Protein AF-A0A9D0LKU8-F1 (afdb_monomer)

Sequence (114 aa):
MDHNRELLAALIAILLLTAVYLPLVLLGPPRPSSLVGHGIGIVGFLMMLATETLYSLRKRSRRVRWGRMRTWLQVHIFMGIVGPYMVFLHTGFQFAGLAGVTMLLTATVVASGF

pLDDT: mean 82.56, std 8.84, range [49.25, 92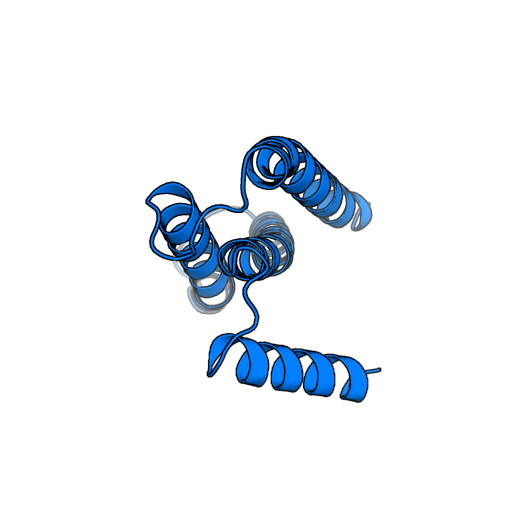.94]

Solvent-accessible surface area (backbone atoms only — not comparable to full-atom values): 6161 Å² total; per-residue (Å²): 142,62,77,62,58,44,55,49,50,36,49,49,50,50,53,49,53,46,62,63,47,45,60,49,44,74,78,49,56,49,49,41,88,35,73,68,19,41,49,39,29,52,53,10,48,52,30,40,53,43,31,65,44,55,48,51,50,56,72,69,40,87,81,66,86,75,74,60,71,67,59,48,52,48,51,32,56,31,28,54,54,48,10,57,52,31,41,57,57,16,43,36,88,56,62,60,69,68,58,28,53,53,50,52,52,51,50,50,55,57,65,72,74,112

Mean predicted aligned error: 7.29 Å

Radius of gyration: 16.27 Å; Cα contacts (8 Å, |Δi|>4): 82; chains: 1; bounding box: 39×31×50 Å

Structure (mmCIF, N/CA/C/O backbone):
data_AF-A0A9D0LKU8-F1
#
_entry.id   AF-A0A9D0LKU8-F1
#
loop_
_atom_site.group_PDB
_atom_site.id
_atom_site.type_symbol
_atom_site.label_atom_id
_atom_site.label_alt_id
_atom_site.label_comp_id
_atom_site.label_asym_id
_atom_site.label_entity_id
_atom_site.label_seq_id
_atom_site.pdbx_PDB_ins_code
_atom_site.Cartn_x
_atom_site.Cartn_y
_atom_site.Cartn_z
_atom_site.occupancy
_atom_site.B_iso_or_equiv
_atom_site.auth_seq_id
_atom_site.auth_comp_id
_atom_site.auth_asym_id
_atom_site.auth_atom_id
_atom_site.pdbx_PDB_model_num
ATOM 1 N N . MET A 1 1 ? -21.913 -2.422 12.726 1.00 49.25 1 MET A N 1
ATOM 2 C CA . MET A 1 1 ? -22.116 -1.425 11.662 1.00 49.25 1 MET A CA 1
ATOM 3 C C . MET A 1 1 ? -20.840 -0.575 11.536 1.00 49.25 1 MET A C 1
ATOM 5 O O . MET A 1 1 ? -20.574 0.225 12.422 1.00 49.25 1 MET A O 1
ATOM 9 N N . ASP A 1 2 ? -19.871 -0.759 10.636 1.00 61.56 2 ASP A N 1
ATOM 10 C CA . ASP A 1 2 ? -19.826 -1.437 9.338 1.00 61.56 2 ASP A CA 1
ATOM 11 C C . ASP A 1 2 ? -18.358 -1.825 9.050 1.00 61.56 2 ASP A C 1
ATOM 13 O O . ASP A 1 2 ? -17.552 -0.955 8.724 1.00 61.56 2 ASP A O 1
ATOM 17 N N . HIS A 1 3 ? -17.989 -3.103 9.194 1.00 59.00 3 HIS A N 1
ATOM 18 C CA . HIS A 1 3 ? -16.639 -3.598 8.852 1.00 59.00 3 HIS A CA 1
ATOM 19 C C . HIS A 1 3 ? -16.318 -3.336 7.365 1.00 59.00 3 HIS A C 1
ATOM 21 O O . HIS A 1 3 ? -15.195 -3.020 6.983 1.00 59.00 3 HIS A O 1
ATOM 27 N N . ASN A 1 4 ? -17.362 -3.352 6.533 1.00 77.31 4 ASN A N 1
ATOM 28 C CA . ASN A 1 4 ? -17.284 -3.138 5.095 1.00 77.31 4 ASN A CA 1
ATOM 29 C C . ASN A 1 4 ? -16.749 -1.752 4.711 1.00 77.31 4 ASN A C 1
ATOM 31 O O . ASN A 1 4 ? -16.183 -1.623 3.635 1.00 77.31 4 ASN A O 1
ATOM 35 N N . ARG A 1 5 ? -16.895 -0.715 5.552 1.00 81.94 5 ARG A N 1
ATOM 36 C CA . ARG A 1 5 ? -16.432 0.643 5.199 1.00 81.94 5 ARG A CA 1
ATOM 37 C C . ARG A 1 5 ? -14.911 0.748 5.140 1.00 81.94 5 ARG A C 1
ATOM 39 O O . ARG A 1 5 ? -14.394 1.507 4.332 1.00 81.94 5 ARG A O 1
ATOM 46 N N . GLU A 1 6 ? -14.206 0.000 5.982 1.00 83.31 6 GLU A N 1
ATOM 47 C CA . GLU A 1 6 ? -12.738 0.001 6.040 1.00 83.31 6 GLU A CA 1
ATOM 48 C C . GLU A 1 6 ? -12.160 -0.736 4.836 1.00 83.31 6 GLU A C 1
ATOM 50 O O . GLU A 1 6 ? -11.267 -0.229 4.162 1.00 83.31 6 GLU A O 1
ATOM 55 N N . LEU A 1 7 ? -12.755 -1.887 4.516 1.00 84.88 7 LEU A N 1
ATOM 56 C CA . LEU A 1 7 ? -12.430 -2.661 3.322 1.00 84.88 7 LEU A CA 1
ATOM 57 C C . LEU A 1 7 ? -12.754 -1.883 2.047 1.00 84.88 7 LEU A C 1
ATOM 59 O O . LEU A 1 7 ? -11.953 -1.871 1.122 1.00 84.88 7 LEU A O 1
ATOM 63 N N . LEU A 1 8 ? -13.888 -1.183 2.008 1.00 87.94 8 LEU A N 1
ATOM 64 C CA . LEU A 1 8 ? -14.267 -0.334 0.883 1.00 87.94 8 LEU A CA 1
ATOM 65 C C . LEU A 1 8 ? -13.328 0.870 0.748 1.00 87.94 8 LEU A C 1
ATOM 67 O O . LEU A 1 8 ? -12.936 1.199 -0.364 1.00 87.94 8 LEU A O 1
ATOM 71 N N . ALA A 1 9 ? -12.902 1.490 1.853 1.00 87.69 9 ALA A N 1
ATOM 72 C CA . ALA A 1 9 ? -11.899 2.55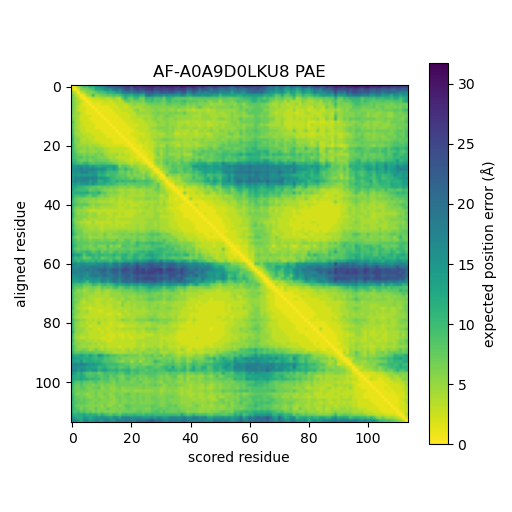3 1.822 1.00 87.69 9 ALA A CA 1
ATOM 73 C C . ALA A 1 9 ? -10.538 2.044 1.318 1.00 87.69 9 ALA A C 1
ATOM 75 O O . ALA A 1 9 ? -9.912 2.706 0.493 1.00 87.69 9 ALA A O 1
ATOM 76 N N . ALA A 1 10 ? -10.102 0.863 1.765 1.00 86.75 10 ALA A N 1
ATOM 77 C CA . ALA A 1 10 ? -8.887 0.223 1.266 1.00 86.75 10 ALA A CA 1
ATOM 78 C C . ALA A 1 10 ? -9.011 -0.124 -0.225 1.00 86.75 10 ALA A C 1
ATOM 80 O O . ALA A 1 10 ? -8.103 0.169 -0.994 1.00 86.75 10 ALA A O 1
ATOM 81 N N . LEU A 1 11 ? -10.154 -0.663 -0.655 1.00 89.38 11 LEU A N 1
ATOM 82 C CA . LEU A 1 11 ? -10.431 -0.974 -2.057 1.00 89.38 11 LEU A CA 1
ATOM 83 C C . LEU A 1 11 ? -10.405 0.286 -2.927 1.00 89.38 11 LEU A C 1
ATOM 85 O O . LEU A 1 11 ? -9.746 0.298 -3.961 1.00 89.38 11 LEU A O 1
ATOM 89 N N . ILE A 1 12 ? -11.068 1.363 -2.500 1.00 90.94 12 ILE A N 1
ATOM 90 C CA . ILE A 1 12 ? -11.030 2.657 -3.193 1.00 90.94 12 ILE A CA 1
ATOM 91 C C . ILE A 1 12 ? -9.595 3.178 -3.265 1.00 90.94 12 ILE A C 1
ATOM 93 O O . ILE A 1 12 ? -9.174 3.628 -4.325 1.00 90.94 12 ILE A O 1
ATOM 97 N N . ALA A 1 13 ? -8.827 3.097 -2.176 1.00 88.94 13 ALA A N 1
ATOM 98 C CA . ALA A 1 13 ? -7.433 3.527 -2.166 1.00 88.94 13 ALA A CA 1
ATOM 99 C C . ALA A 1 13 ? -6.573 2.706 -3.136 1.00 88.94 13 ALA A C 1
ATOM 101 O O . ALA A 1 13 ? -5.790 3.288 -3.880 1.00 88.94 13 ALA A O 1
ATOM 102 N N . ILE A 1 14 ? -6.755 1.384 -3.189 1.00 90.06 14 ILE A N 1
ATOM 103 C CA . ILE A 1 14 ? -6.086 0.507 -4.159 1.00 90.06 14 ILE A CA 1
ATOM 104 C C . ILE A 1 14 ? -6.454 0.916 -5.584 1.00 90.06 14 ILE A C 1
ATOM 106 O O . ILE A 1 14 ? -5.563 1.104 -6.408 1.00 90.06 14 ILE A O 1
ATOM 110 N N . LEU A 1 15 ? -7.743 1.092 -5.885 1.00 90.81 15 LEU A N 1
ATOM 111 C CA . LEU A 1 15 ? -8.205 1.476 -7.221 1.00 90.81 15 LEU A CA 1
ATOM 112 C C . LEU A 1 15 ? -7.676 2.854 -7.631 1.00 90.81 15 LEU A C 1
ATOM 114 O O . LEU A 1 15 ? -7.230 3.017 -8.762 1.00 90.81 15 LEU A O 1
ATOM 118 N N . LEU A 1 16 ? -7.662 3.824 -6.714 1.00 90.44 16 LEU A N 1
ATOM 119 C CA . LEU A 1 16 ? -7.090 5.151 -6.947 1.00 90.44 16 LEU A CA 1
ATOM 120 C C . LEU A 1 16 ? -5.581 5.082 -7.181 1.00 90.44 16 LEU A C 1
ATOM 122 O O . LEU A 1 16 ? -5.095 5.657 -8.150 1.00 90.44 16 LEU A O 1
ATOM 126 N N . LEU A 1 17 ? -4.841 4.356 -6.339 1.00 87.81 17 LEU A N 1
ATOM 127 C CA . LEU A 1 17 ? -3.403 4.145 -6.517 1.00 87.81 17 LEU A CA 1
ATOM 128 C C . LEU A 1 17 ? -3.115 3.464 -7.856 1.00 87.81 17 LEU A C 1
ATOM 130 O O . LEU A 1 17 ? -2.220 3.901 -8.573 1.00 87.81 17 LEU A O 1
ATOM 134 N N . THR A 1 18 ? -3.915 2.463 -8.231 1.00 86.31 18 THR A N 1
ATOM 135 C CA . THR A 1 18 ? -3.827 1.804 -9.541 1.00 86.31 18 THR A CA 1
ATOM 136 C C . THR A 1 18 ? -4.066 2.811 -10.659 1.00 86.31 18 THR A C 1
ATOM 138 O O . THR A 1 18 ? -3.250 2.913 -11.564 1.00 86.31 18 THR A O 1
ATOM 141 N N . ALA A 1 19 ? -5.155 3.581 -10.598 1.00 87.38 19 ALA A N 1
ATOM 142 C CA . ALA A 1 19 ? -5.535 4.539 -11.632 1.00 87.38 19 ALA A CA 1
ATOM 143 C C . ALA A 1 19 ? -4.507 5.665 -11.801 1.00 87.38 19 ALA A C 1
ATOM 145 O O . ALA A 1 19 ? -4.278 6.109 -12.920 1.00 87.38 19 ALA A O 1
ATOM 146 N N . VAL A 1 20 ? -3.864 6.105 -10.717 1.00 86.06 20 VAL A N 1
ATOM 147 C CA . VAL A 1 20 ? -2.781 7.100 -10.757 1.00 86.06 20 VAL A CA 1
ATOM 148 C C . VAL A 1 20 ? -1.484 6.489 -11.287 1.00 86.06 20 VAL A C 1
ATOM 150 O O . VAL A 1 20 ? -0.762 7.143 -12.035 1.00 86.06 20 VAL A O 1
ATOM 153 N N . TYR A 1 21 ? -1.184 5.239 -10.934 1.00 84.50 21 TYR A N 1
ATOM 154 C CA . TYR A 1 21 ? 0.033 4.546 -11.359 1.00 84.50 21 TYR A CA 1
ATOM 15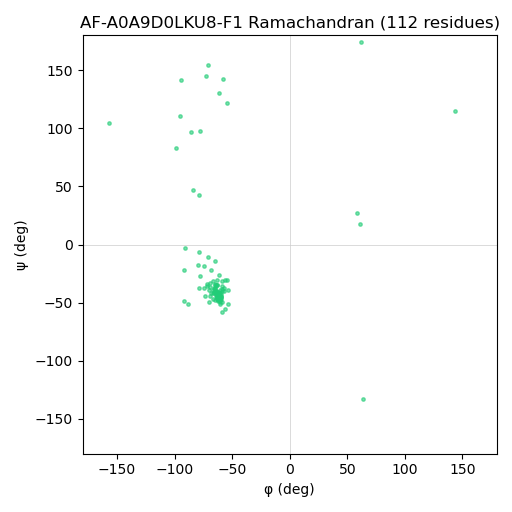5 C C . TYR A 1 21 ? -0.052 4.033 -12.808 1.00 84.50 21 TYR A C 1
ATOM 157 O O . TYR A 1 21 ? 0.960 3.946 -13.498 1.00 84.50 21 TYR A O 1
ATOM 165 N N . LEU A 1 22 ? -1.252 3.741 -13.313 1.00 82.88 22 LEU A N 1
ATOM 166 C CA . LEU A 1 22 ? -1.476 3.172 -14.643 1.00 82.88 22 LEU A CA 1
ATOM 167 C C . LEU A 1 22 ? -0.965 4.077 -15.786 1.00 82.88 22 LEU A C 1
ATOM 169 O O . LEU A 1 22 ? -0.240 3.563 -16.635 1.00 82.88 22 LEU A O 1
ATOM 173 N N . PRO A 1 23 ? -1.217 5.404 -15.813 1.00 82.56 23 PRO A N 1
ATOM 174 C CA . PRO A 1 23 ? -0.616 6.304 -16.798 1.00 82.56 23 PRO A CA 1
ATOM 175 C C . PRO A 1 23 ? 0.915 6.268 -16.796 1.00 82.56 23 PRO A C 1
ATOM 177 O O . PRO A 1 23 ? 1.523 6.263 -17.863 1.00 82.56 23 PRO A O 1
ATOM 180 N N . LEU A 1 24 ? 1.543 6.197 -15.614 1.00 80.06 24 LEU A N 1
ATOM 181 C CA . LEU A 1 24 ? 3.002 6.089 -15.494 1.00 80.06 24 LEU A CA 1
ATOM 182 C C . LEU A 1 24 ? 3.514 4.795 -16.132 1.00 80.06 24 LEU A C 1
ATOM 184 O O . LEU A 1 24 ? 4.523 4.811 -16.823 1.00 80.06 24 LEU A O 1
ATOM 188 N N . VAL A 1 25 ? 2.800 3.686 -15.945 1.00 81.06 25 VAL A N 1
ATOM 189 C CA . VAL A 1 25 ? 3.157 2.392 -16.543 1.00 81.06 25 VAL A CA 1
ATOM 190 C C . VAL A 1 25 ? 2.984 2.406 -18.059 1.00 81.06 25 VAL A C 1
ATOM 192 O O . VAL A 1 25 ? 3.853 1.906 -18.769 1.00 81.06 25 VAL A O 1
ATOM 195 N N . LEU A 1 26 ? 1.898 3.004 -18.556 1.00 80.88 26 LEU A N 1
ATOM 196 C CA . LEU A 1 26 ? 1.600 3.092 -19.989 1.00 80.88 26 LEU A CA 1
ATOM 197 C C . LEU A 1 26 ? 2.601 3.975 -20.752 1.00 80.88 26 LEU A C 1
ATOM 199 O O . LEU A 1 26 ? 2.877 3.706 -21.917 1.00 80.88 26 LEU A O 1
ATOM 203 N N . LEU A 1 27 ? 3.158 5.002 -20.105 1.00 79.56 27 LEU A N 1
ATOM 204 C CA . LEU A 1 27 ? 4.204 5.864 -20.677 1.00 79.56 27 LEU A CA 1
ATOM 205 C C . LEU A 1 27 ? 5.603 5.226 -20.623 1.00 79.56 27 LEU A C 1
ATOM 207 O O . LEU A 1 27 ? 6.508 5.649 -21.341 1.00 79.56 27 LEU A O 1
ATOM 211 N N . GLY A 1 28 ? 5.781 4.207 -19.785 1.00 75.69 28 GLY A N 1
ATOM 212 C CA . GLY A 1 28 ? 7.028 3.482 -19.591 1.00 75.69 28 GLY A CA 1
ATOM 213 C C . GLY A 1 28 ? 7.178 3.096 -18.119 1.00 75.69 28 GLY A C 1
ATOM 214 O O . GLY A 1 28 ? 7.324 3.994 -17.288 1.00 75.69 28 GLY A O 1
ATOM 215 N N . PRO A 1 29 ? 7.168 1.793 -17.765 1.00 71.62 29 PRO A N 1
ATOM 216 C CA . PRO A 1 29 ? 7.148 1.360 -16.374 1.00 71.62 29 PRO A CA 1
ATOM 217 C C . PRO A 1 29 ? 8.312 1.989 -15.598 1.00 71.62 29 PRO A C 1
ATOM 219 O O . PRO A 1 29 ? 9.477 1.820 -15.988 1.00 71.62 29 PRO A O 1
ATOM 222 N N . PRO A 1 30 ? 8.025 2.743 -14.519 1.00 73.00 30 PRO A N 1
ATOM 223 C CA . PRO A 1 30 ? 9.061 3.439 -13.783 1.00 73.00 30 PRO A CA 1
ATOM 224 C C . PRO A 1 30 ? 10.029 2.406 -13.218 1.00 73.00 30 PRO A C 1
ATOM 226 O O . PRO A 1 30 ? 9.634 1.417 -12.598 1.00 73.00 30 PRO A O 1
ATOM 229 N N . ARG A 1 31 ? 11.325 2.633 -13.443 1.00 73.88 31 ARG A N 1
ATOM 230 C CA . ARG A 1 31 ? 12.354 1.774 -12.857 1.00 73.88 31 ARG A CA 1
ATOM 231 C C . ARG A 1 31 ? 12.205 1.793 -11.331 1.00 73.88 31 ARG A C 1
ATOM 233 O O . ARG A 1 31 ? 11.960 2.872 -10.784 1.00 73.88 31 ARG A O 1
ATOM 240 N N . PRO A 1 32 ? 12.417 0.672 -10.626 1.00 67.38 32 PRO A N 1
ATOM 241 C CA . PRO A 1 32 ? 12.373 0.645 -9.162 1.00 67.38 32 PRO A CA 1
ATOM 242 C C . PRO A 1 32 ? 13.314 1.672 -8.511 1.00 67.38 32 PRO A C 1
ATOM 244 O O . PRO A 1 32 ? 13.012 2.225 -7.458 1.00 67.38 32 PRO A O 1
ATOM 247 N N . SER A 1 33 ? 14.435 1.979 -9.177 1.00 71.38 33 SER A N 1
ATOM 248 C CA . SER A 1 33 ? 15.420 2.989 -8.770 1.00 71.38 33 SER A CA 1
ATOM 249 C C . SER A 1 33 ? 15.028 4.437 -9.088 1.00 71.38 33 SER A C 1
ATOM 251 O O . SER A 1 33 ? 15.740 5.362 -8.704 1.00 71.38 33 SER A O 1
ATOM 253 N N . SER A 1 34 ? 13.922 4.661 -9.803 1.00 78.50 34 SER A N 1
ATOM 254 C CA . SER A 1 34 ? 13.408 6.006 -10.065 1.00 78.50 34 SER A CA 1
ATOM 255 C C . SER A 1 34 ? 12.833 6.626 -8.792 1.00 78.50 34 SER A C 1
ATOM 257 O O . SER A 1 34 ? 12.369 5.922 -7.896 1.00 78.50 34 SER A O 1
ATOM 259 N N . LEU A 1 35 ? 12.813 7.959 -8.730 1.00 79.94 35 LEU A N 1
ATOM 260 C CA . LEU A 1 35 ? 12.323 8.706 -7.569 1.00 79.94 35 LEU A CA 1
ATOM 261 C C . LEU A 1 35 ? 10.870 8.345 -7.207 1.00 79.94 35 LEU A C 1
ATOM 263 O O . LEU A 1 35 ? 10.534 8.221 -6.032 1.00 79.94 35 LEU A O 1
ATOM 267 N N . VAL A 1 36 ? 10.032 8.104 -8.222 1.00 80.38 36 VAL A N 1
ATOM 268 C CA . VAL A 1 36 ? 8.638 7.668 -8.049 1.00 80.38 36 VAL A CA 1
ATOM 269 C C . VAL A 1 36 ? 8.573 6.237 -7.522 1.00 80.38 36 VAL A C 1
ATOM 271 O O . VAL A 1 36 ? 7.890 5.986 -6.531 1.00 80.38 36 VAL A O 1
ATOM 274 N N . GLY A 1 37 ? 9.311 5.309 -8.140 1.00 81.25 37 GLY A N 1
ATOM 275 C CA . GLY A 1 37 ? 9.371 3.918 -7.693 1.00 81.25 37 GLY A CA 1
ATOM 276 C C . GLY A 1 37 ? 9.823 3.830 -6.238 1.00 81.25 37 GLY A C 1
ATOM 277 O O . GLY A 1 37 ? 9.10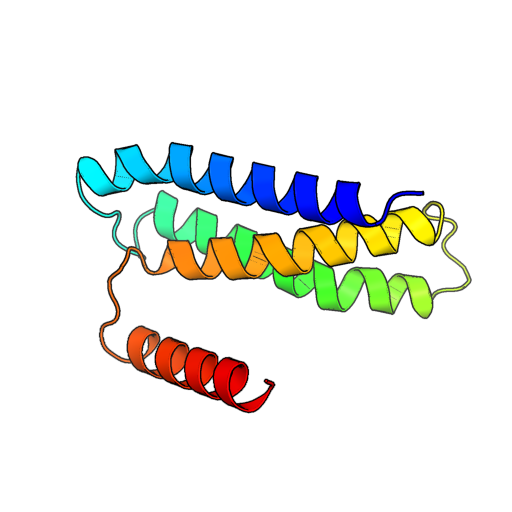2 3.297 -5.396 1.00 81.25 37 GLY A O 1
ATOM 278 N N . HIS A 1 38 ? 10.979 4.406 -5.915 1.00 85.12 38 HIS A N 1
ATOM 279 C CA . HIS A 1 38 ? 11.561 4.355 -4.576 1.00 85.12 38 HIS A CA 1
ATOM 280 C C . HIS A 1 38 ? 10.701 5.079 -3.529 1.00 85.12 38 HIS A C 1
ATOM 282 O O . HIS A 1 38 ? 10.514 4.559 -2.430 1.00 85.12 38 HIS A O 1
ATOM 288 N N . GLY A 1 39 ? 10.105 6.224 -3.880 1.00 86.94 39 GLY A N 1
ATOM 289 C CA . GLY A 1 39 ? 9.195 6.954 -2.996 1.00 86.94 39 GLY A CA 1
ATOM 290 C C . GLY A 1 39 ? 7.975 6.125 -2.592 1.00 86.94 39 GLY A C 1
ATOM 291 O O . GLY A 1 39 ? 7.646 6.049 -1.409 1.00 86.94 39 GLY A O 1
ATOM 292 N N . ILE A 1 40 ? 7.350 5.431 -3.549 1.00 88.44 40 ILE A N 1
ATOM 293 C CA . ILE A 1 40 ? 6.214 4.536 -3.276 1.00 88.44 40 ILE A CA 1
ATOM 294 C C . ILE A 1 40 ? 6.646 3.364 -2.383 1.00 88.44 40 ILE A C 1
ATOM 296 O O . ILE A 1 40 ? 5.922 3.009 -1.454 1.00 88.44 40 ILE A O 1
ATOM 300 N N . GLY A 1 41 ? 7.842 2.810 -2.609 1.00 87.44 41 GLY A N 1
ATOM 301 C CA . GLY A 1 41 ? 8.411 1.749 -1.775 1.00 87.44 41 GLY A CA 1
ATOM 302 C C . GLY A 1 41 ? 8.645 2.184 -0.326 1.00 87.44 41 GLY A C 1
ATOM 303 O O . GLY A 1 41 ? 8.241 1.478 0.596 1.00 87.44 41 GLY A O 1
ATOM 304 N N . ILE A 1 42 ? 9.227 3.369 -0.111 1.00 90.25 42 ILE A N 1
ATOM 305 C CA . ILE A 1 42 ? 9.458 3.928 1.231 1.00 90.25 42 ILE A CA 1
ATOM 306 C C . ILE A 1 42 ? 8.131 4.156 1.953 1.00 90.25 42 ILE A C 1
ATOM 308 O O . ILE A 1 42 ? 7.982 3.743 3.102 1.00 90.25 42 ILE A O 1
ATOM 312 N N . VAL A 1 43 ? 7.152 4.780 1.293 1.00 92.25 43 VAL A N 1
ATOM 313 C CA . VAL A 1 43 ? 5.837 5.030 1.904 1.00 92.25 43 VAL A CA 1
ATOM 314 C C . VAL A 1 43 ? 5.132 3.711 2.228 1.00 92.25 43 VAL A C 1
ATOM 316 O O . VAL A 1 43 ? 4.627 3.555 3.338 1.00 92.25 43 VAL A O 1
ATOM 319 N N . GLY A 1 44 ? 5.165 2.735 1.316 1.00 90.12 44 GLY A N 1
ATOM 320 C CA . GLY A 1 44 ? 4.610 1.401 1.544 1.00 90.12 44 GLY A CA 1
ATOM 321 C C . GLY A 1 44 ? 5.262 0.683 2.730 1.00 90.12 44 GLY A C 1
ATOM 322 O O . GLY A 1 44 ? 4.561 0.166 3.600 1.00 90.12 44 GLY A O 1
ATOM 323 N N . PHE A 1 45 ? 6.593 0.721 2.829 1.00 91.31 45 PHE A N 1
ATOM 324 C CA . PHE A 1 45 ? 7.330 0.152 3.960 1.00 91.31 45 PHE A CA 1
ATOM 325 C C . PHE A 1 45 ? 6.990 0.848 5.282 1.00 91.31 45 PHE A C 1
ATOM 327 O O . PHE A 1 45 ? 6.741 0.176 6.283 1.00 91.31 45 PHE A O 1
ATOM 334 N N . LEU A 1 46 ? 6.928 2.182 5.295 1.00 92.94 46 LEU A N 1
ATOM 335 C CA . LEU A 1 46 ? 6.542 2.942 6.484 1.00 92.94 46 LEU A CA 1
ATOM 336 C C . LEU A 1 46 ? 5.126 2.588 6.933 1.00 92.94 46 LEU A C 1
ATOM 338 O O . LEU A 1 46 ? 4.904 2.441 8.131 1.00 92.94 46 LEU A O 1
ATOM 342 N N . MET A 1 47 ? 4.194 2.389 5.999 1.00 90.50 47 MET A N 1
ATOM 343 C CA . MET A 1 47 ? 2.843 1.913 6.299 1.00 90.50 47 MET A CA 1
ATOM 344 C C . MET A 1 47 ? 2.863 0.502 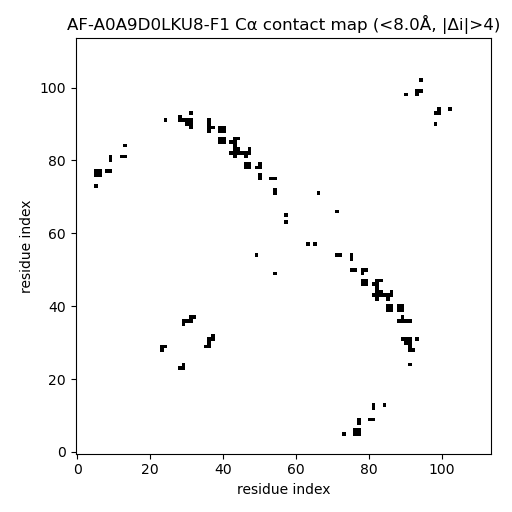6.907 1.00 90.50 47 MET A C 1
ATOM 346 O O . MET A 1 47 ? 2.245 0.263 7.945 1.00 90.50 47 MET A O 1
ATOM 350 N N . MET A 1 48 ? 3.622 -0.437 6.342 1.00 91.88 48 MET A N 1
ATOM 351 C CA . MET A 1 48 ? 3.751 -1.780 6.925 1.00 91.88 48 MET A CA 1
ATOM 352 C C . MET A 1 48 ? 4.350 -1.734 8.338 1.00 91.88 48 MET A C 1
ATOM 354 O O . MET A 1 48 ? 3.775 -2.292 9.272 1.00 91.88 48 MET A O 1
ATOM 358 N N . LEU A 1 49 ? 5.442 -0.992 8.536 1.00 91.81 49 LEU A N 1
ATOM 359 C CA . LEU A 1 49 ? 6.075 -0.826 9.847 1.00 91.81 49 LEU A CA 1
ATOM 360 C C . LEU A 1 49 ? 5.117 -0.189 10.857 1.00 91.81 49 LEU A C 1
ATOM 362 O O . LEU A 1 49 ? 5.033 -0.604 12.014 1.00 91.81 49 LEU A O 1
ATOM 366 N N . ALA A 1 50 ? 4.370 0.815 10.417 1.00 88.56 50 ALA A N 1
ATOM 367 C CA . ALA A 1 50 ? 3.356 1.473 11.211 1.00 88.56 50 ALA A CA 1
ATOM 368 C C . ALA A 1 50 ? 2.220 0.504 11.598 1.00 88.56 50 ALA A C 1
ATOM 370 O O . ALA A 1 50 ? 1.714 0.574 12.718 1.00 88.56 50 ALA A O 1
ATOM 371 N N . THR A 1 51 ? 1.856 -0.442 10.732 1.00 88.50 51 THR A N 1
ATOM 372 C CA . THR A 1 51 ? 0.817 -1.456 11.003 1.00 88.50 51 THR A CA 1
ATOM 373 C C . THR A 1 51 ? 1.220 -2.356 12.161 1.00 88.50 51 THR A C 1
ATOM 375 O O . THR A 1 51 ? 0.444 -2.515 13.109 1.00 88.50 51 THR A O 1
ATOM 378 N N . GLU A 1 52 ? 2.458 -2.841 12.138 1.00 87.25 52 GLU A N 1
ATOM 379 C CA . GLU A 1 52 ? 3.012 -3.716 13.173 1.00 87.25 52 GLU A CA 1
ATOM 380 C C . GLU A 1 52 ? 3.256 -2.978 14.496 1.00 87.25 52 GLU A C 1
ATOM 382 O O . GLU A 1 52 ? 2.989 -3.497 15.586 1.00 87.25 52 GLU A O 1
ATOM 387 N N . THR A 1 53 ? 3.737 -1.734 14.424 1.00 86.50 53 THR A N 1
ATOM 388 C CA . THR A 1 53 ? 4.176 -0.983 15.607 1.00 86.50 53 THR A CA 1
ATOM 389 C C . THR A 1 53 ? 3.055 -0.193 16.272 1.00 86.50 53 THR A C 1
ATOM 391 O O . THR A 1 53 ? 2.858 -0.339 17.478 1.00 86.50 53 THR A O 1
ATOM 394 N N . LEU A 1 54 ? 2.283 0.625 15.548 1.00 83.75 54 LEU A N 1
ATOM 395 C CA . LEU A 1 54 ? 1.335 1.566 16.165 1.00 83.75 54 LEU A CA 1
ATOM 396 C C . LEU A 1 54 ? 0.191 0.857 16.888 1.00 83.75 54 LEU A C 1
ATOM 398 O O . LEU A 1 54 ? -0.162 1.250 18.003 1.00 83.75 54 LEU A O 1
ATOM 402 N N . TYR A 1 55 ? -0.366 -0.205 16.301 1.00 82.19 55 TYR A N 1
ATOM 403 C CA . TYR A 1 55 ? -1.432 -0.964 16.955 1.00 82.19 55 TYR A CA 1
ATOM 404 C C . TYR A 1 55 ? -0.917 -1.689 18.208 1.00 82.19 55 TYR A C 1
ATOM 406 O O . TYR A 1 55 ? -1.510 -1.568 19.286 1.00 82.19 55 TYR A O 1
ATOM 414 N N . SER A 1 56 ? 0.228 -2.369 18.101 1.00 80.25 56 SER A N 1
ATOM 415 C CA . SER A 1 56 ? 0.869 -3.097 19.204 1.00 80.25 56 SER A CA 1
ATOM 416 C C . SER A 1 56 ? 1.274 -2.171 20.355 1.00 80.25 56 SER A C 1
ATOM 418 O O . SER A 1 56 ? 0.974 -2.450 21.521 1.00 80.25 56 SER A O 1
ATOM 420 N N . LEU A 1 57 ? 1.888 -1.026 20.042 1.00 81.81 57 LEU A N 1
ATOM 421 C CA . LEU A 1 57 ? 2.276 -0.001 21.014 1.00 81.81 57 LEU A CA 1
ATOM 422 C C . LEU A 1 57 ? 1.058 0.576 21.728 1.00 81.81 57 LEU A C 1
ATOM 424 O O . LEU A 1 57 ? 1.065 0.692 22.953 1.00 81.81 57 LEU A O 1
ATOM 428 N N . ARG A 1 58 ? -0.020 0.873 21.000 1.00 78.19 58 ARG A N 1
ATOM 429 C CA . ARG A 1 58 ? -1.273 1.354 21.589 1.00 78.19 58 ARG A CA 1
ATOM 430 C C . ARG A 1 58 ? -1.944 0.295 22.467 1.00 78.19 58 ARG A C 1
ATOM 432 O O . ARG A 1 58 ? -2.550 0.632 23.483 1.00 78.19 58 ARG A O 1
ATOM 439 N N . LYS A 1 59 ? -1.888 -0.983 22.085 1.00 74.31 59 LYS A N 1
ATOM 440 C CA . LYS A 1 59 ? -2.480 -2.079 22.868 1.00 74.31 59 LYS A CA 1
ATOM 441 C C . LYS A 1 59 ? -1.706 -2.304 24.170 1.00 74.31 59 LYS A C 1
ATOM 443 O O . LYS A 1 59 ? -2.319 -2.565 25.203 1.00 74.31 59 LYS A O 1
ATOM 448 N N . ARG A 1 60 ? -0.378 -2.152 24.136 1.00 79.00 60 ARG A N 1
ATOM 449 C CA . ARG A 1 60 ? 0.514 -2.291 25.299 1.00 79.00 60 ARG A CA 1
ATOM 450 C C . ARG A 1 60 ? 0.522 -1.054 26.200 1.00 79.00 60 ARG A C 1
ATOM 452 O O . ARG A 1 60 ? 0.587 -1.177 27.422 1.00 79.00 60 ARG A O 1
ATOM 459 N N . SER A 1 61 ? 0.446 0.141 25.623 1.00 68.19 61 SER A N 1
ATOM 460 C CA . SER A 1 61 ? 0.520 1.397 26.364 1.00 68.19 61 SER A CA 1
ATOM 461 C C . SER A 1 61 ? -0.854 1.809 26.896 1.00 68.19 61 SER A C 1
ATOM 463 O O . SER A 1 61 ? -1.651 2.443 26.211 1.00 68.19 61 SER A O 1
ATOM 465 N N . ARG A 1 62 ? -1.132 1.488 28.166 1.00 61.41 62 ARG A N 1
ATOM 466 C CA . ARG A 1 62 ? -2.339 1.955 28.882 1.00 61.41 62 ARG A CA 1
ATOM 467 C C . ARG A 1 62 ? -2.324 3.453 29.230 1.00 61.41 62 ARG A C 1
ATOM 469 O O . ARG A 1 62 ? -3.340 3.968 29.685 1.00 61.41 62 ARG A O 1
ATOM 476 N N . ARG A 1 63 ? -1.189 4.147 29.066 1.00 61.62 63 ARG A N 1
ATOM 477 C CA . ARG A 1 63 ? -1.001 5.538 29.531 1.00 61.62 63 ARG A CA 1
ATOM 478 C C . ARG A 1 63 ? -1.341 6.598 28.483 1.00 61.62 63 ARG A C 1
ATOM 480 O O . ARG A 1 63 ? -1.634 7.732 28.846 1.00 61.62 63 ARG A O 1
ATOM 487 N N . VAL A 1 64 ? -1.325 6.249 27.198 1.00 61.00 64 VAL A N 1
ATOM 488 C CA . VAL A 1 64 ? -1.497 7.218 26.109 1.00 61.00 64 VAL A CA 1
ATOM 489 C C . VAL A 1 64 ? -2.964 7.242 25.676 1.00 61.00 64 VAL A C 1
ATOM 491 O O . VAL A 1 64 ? -3.463 6.287 25.085 1.00 61.00 64 VAL A O 1
ATOM 494 N N . ARG A 1 65 ? -3.676 8.343 25.957 1.00 63.91 65 ARG A N 1
ATOM 495 C CA . ARG A 1 65 ? -5.083 8.553 25.547 1.00 63.91 65 ARG A CA 1
ATOM 496 C C . ARG A 1 65 ? -5.209 8.968 24.075 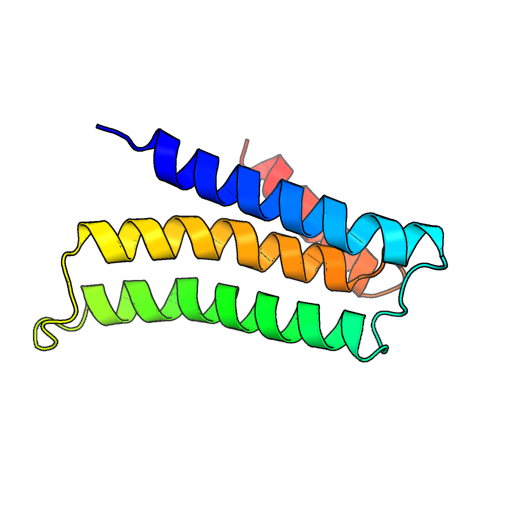1.00 63.91 65 ARG A C 1
ATOM 498 O O . ARG A 1 65 ? -5.960 9.880 23.743 1.00 63.91 65 ARG A O 1
ATOM 505 N N . TRP A 1 66 ? -4.458 8.341 23.178 1.00 66.31 66 TRP A N 1
ATOM 506 C CA . TRP A 1 66 ? -4.599 8.607 21.750 1.00 66.31 66 TRP A CA 1
ATOM 507 C C . TRP A 1 66 ? -5.836 7.874 21.224 1.00 66.31 66 TRP A C 1
ATOM 509 O O . TRP A 1 66 ? -5.774 6.684 20.943 1.00 66.31 66 TRP A O 1
ATOM 519 N N . GLY A 1 67 ? -6.967 8.573 21.109 1.00 73.44 67 GLY A N 1
ATOM 520 C CA . GLY A 1 67 ? -8.158 8.128 20.373 1.00 73.44 67 GLY A CA 1
ATOM 521 C C . GLY A 1 67 ? -8.859 6.841 20.854 1.00 73.44 67 GLY A C 1
ATOM 522 O O . GLY A 1 67 ? -8.427 6.116 21.753 1.00 73.44 67 GLY A O 1
ATOM 523 N N . ARG A 1 68 ? -10.002 6.528 20.232 1.00 79.50 68 ARG A N 1
ATOM 524 C CA . ARG A 1 68 ? -10.771 5.299 20.511 1.00 79.50 68 ARG A CA 1
ATOM 525 C C . ARG A 1 68 ? -10.051 4.071 19.937 1.00 79.50 68 ARG A C 1
ATOM 527 O O . ARG A 1 68 ? -9.477 4.141 18.858 1.00 79.50 68 ARG A O 1
ATOM 534 N N . MET A 1 69 ? -10.131 2.920 20.622 1.00 79.38 69 MET A N 1
ATOM 535 C CA . MET A 1 69 ? -9.580 1.631 20.133 1.00 79.38 69 MET A CA 1
ATOM 536 C C . MET A 1 69 ? -10.074 1.251 18.754 1.00 79.38 69 MET A C 1
ATOM 538 O O . MET A 1 69 ? -9.286 0.805 17.927 1.00 79.38 69 MET A O 1
ATOM 542 N N . ARG A 1 70 ? -11.354 1.511 18.494 1.00 81.06 70 ARG A N 1
ATOM 543 C CA . ARG A 1 70 ? -11.953 1.253 17.196 1.00 81.06 70 ARG A CA 1
ATOM 544 C C . ARG A 1 70 ? -11.165 1.925 16.072 1.00 81.06 70 ARG A C 1
ATOM 546 O O . ARG A 1 70 ? -10.766 1.220 15.166 1.00 81.06 70 ARG A O 1
ATOM 553 N N . THR A 1 71 ? -10.861 3.222 16.173 1.00 83.00 71 THR A N 1
ATOM 554 C CA . THR A 1 71 ? -10.138 3.988 15.139 1.00 83.00 71 THR A CA 1
ATOM 555 C C . THR A 1 71 ? -8.756 3.410 14.827 1.00 83.00 71 THR A C 1
ATOM 557 O O . THR A 1 71 ? -8.387 3.319 13.664 1.00 83.00 71 THR A O 1
ATOM 560 N N . TRP A 1 72 ? -8.015 2.960 15.845 1.00 85.88 72 TRP A N 1
ATOM 561 C CA . TRP A 1 72 ? -6.708 2.321 15.647 1.00 85.88 72 TRP A CA 1
ATOM 562 C C . TRP A 1 72 ? -6.796 1.007 14.885 1.00 85.88 72 TRP A C 1
ATOM 564 O O . TRP A 1 72 ? -5.921 0.728 14.074 1.00 85.88 72 TRP A O 1
ATOM 574 N N . LEU A 1 73 ? -7.847 0.223 15.129 1.00 85.50 73 LEU A N 1
ATOM 575 C CA . LEU A 1 73 ? -8.095 -0.994 14.365 1.00 85.50 73 LEU A CA 1
ATOM 576 C C . LEU A 1 73 ? -8.409 -0.665 12.898 1.00 85.50 73 LEU A C 1
ATOM 578 O O . LEU A 1 73 ? -7.847 -1.302 12.017 1.00 85.50 73 LEU A O 1
ATOM 582 N N . GLN A 1 74 ? -9.214 0.374 12.639 1.00 86.69 74 GLN A N 1
ATOM 583 C CA . GLN A 1 74 ? -9.538 0.793 11.265 1.00 86.69 74 GLN A CA 1
ATOM 584 C C . GLN A 1 74 ? -8.285 1.238 10.503 1.00 86.69 74 GLN A C 1
ATOM 586 O O . GLN A 1 74 ? -8.072 0.841 9.361 1.00 86.69 74 GLN A O 1
ATOM 591 N N . VAL A 1 75 ? -7.433 2.044 11.149 1.00 86.62 75 VAL A N 1
ATOM 592 C CA . VAL A 1 75 ? -6.158 2.496 10.570 1.00 86.62 75 VAL A CA 1
ATOM 593 C C . VAL A 1 75 ? -5.212 1.316 10.351 1.00 86.62 75 VAL A C 1
ATOM 595 O O . VAL A 1 75 ? -4.572 1.252 9.310 1.00 86.62 75 VAL A O 1
ATOM 598 N N . HIS A 1 76 ? -5.147 0.370 11.290 1.00 88.25 76 HIS A N 1
ATOM 599 C CA . HIS A 1 76 ? -4.328 -0.835 11.162 1.00 88.25 76 HIS A CA 1
ATOM 600 C C . HIS A 1 76 ? -4.765 -1.700 9.972 1.00 88.25 76 HIS A C 1
ATOM 602 O O . HIS A 1 76 ? -3.925 -2.049 9.150 1.00 88.25 76 HIS A O 1
ATOM 608 N N . ILE A 1 77 ? -6.065 -1.981 9.827 1.00 89.12 77 ILE A N 1
ATOM 609 C CA . ILE A 1 77 ? -6.599 -2.758 8.695 1.00 89.12 77 ILE A CA 1
ATOM 610 C C . ILE A 1 77 ? -6.318 -2.039 7.372 1.00 89.12 77 ILE A C 1
ATOM 612 O O . ILE A 1 77 ? -5.804 -2.643 6.435 1.00 89.12 77 ILE A O 1
ATOM 616 N N . PHE A 1 78 ? -6.600 -0.736 7.301 1.00 89.81 78 PHE A N 1
ATOM 617 C CA . PHE A 1 78 ? -6.348 0.057 6.099 1.00 89.81 78 PHE A CA 1
ATOM 618 C C . PHE A 1 78 ? -4.870 0.029 5.695 1.00 89.81 78 PHE A C 1
ATOM 620 O O . PHE A 1 78 ? -4.525 -0.251 4.548 1.00 89.81 78 PHE A O 1
ATOM 627 N N . MET A 1 79 ? -3.986 0.292 6.650 1.00 90.00 79 MET A N 1
ATOM 628 C CA . MET A 1 79 ? -2.557 0.415 6.410 1.00 90.00 79 MET A CA 1
ATOM 629 C C . MET A 1 79 ? -1.890 -0.933 6.110 1.00 90.00 79 MET A C 1
ATOM 631 O O . MET A 1 79 ? -1.004 -0.991 5.257 1.00 90.00 79 MET A O 1
ATOM 635 N N . GLY A 1 80 ? -2.373 -2.012 6.732 1.00 89.75 80 GLY A N 1
ATOM 636 C CA . GLY A 1 80 ? -1.930 -3.379 6.474 1.00 89.75 80 GLY A CA 1
ATOM 637 C C . GLY A 1 80 ? -2.320 -3.905 5.095 1.00 89.75 80 GLY A C 1
ATOM 638 O O . GLY A 1 80 ? -1.657 -4.799 4.588 1.00 89.75 80 GLY A O 1
ATOM 639 N N . ILE A 1 81 ? -3.348 -3.338 4.457 1.00 90.81 81 ILE A N 1
ATOM 640 C CA . ILE A 1 81 ? -3.741 -3.688 3.085 1.00 90.81 81 ILE A CA 1
ATOM 641 C C . ILE A 1 81 ? -3.042 -2.772 2.069 1.00 90.81 81 ILE A C 1
ATOM 643 O O . ILE A 1 81 ? -2.450 -3.243 1.098 1.00 90.81 81 ILE A O 1
ATOM 647 N N . VAL A 1 82 ? -3.085 -1.455 2.289 1.00 91.50 82 VAL A N 1
ATOM 648 C CA . VAL A 1 82 ? -2.548 -0.466 1.338 1.00 91.50 82 VAL A CA 1
ATOM 649 C C . VAL A 1 82 ? -1.015 -0.477 1.306 1.00 91.50 82 VAL A C 1
ATOM 651 O O . VAL A 1 82 ? -0.432 -0.336 0.233 1.00 91.50 82 VAL A O 1
ATOM 654 N N . GLY A 1 83 ? -0.350 -0.696 2.444 1.00 91.62 83 GLY A N 1
ATOM 655 C CA . GLY A 1 83 ? 1.113 -0.735 2.539 1.00 91.62 83 GLY A CA 1
ATOM 656 C C . GLY A 1 83 ? 1.754 -1.803 1.638 1.00 91.62 83 GLY A C 1
ATOM 657 O O . GLY A 1 83 ? 2.529 -1.440 0.749 1.00 91.62 83 GLY A O 1
ATOM 658 N N . PRO A 1 84 ? 1.410 -3.099 1.788 1.00 90.31 84 PRO A N 1
ATOM 659 C CA . PRO A 1 84 ? 1.927 -4.163 0.923 1.00 90.31 84 PRO A CA 1
ATOM 660 C C . PRO A 1 84 ? 1.592 -3.956 -0.555 1.00 90.31 84 PRO A C 1
ATOM 662 O O . PRO A 1 84 ? 2.419 -4.243 -1.418 1.00 90.31 84 PRO A O 1
ATOM 665 N N . TYR A 1 85 ? 0.413 -3.402 -0.860 1.00 90.50 85 TYR A N 1
ATOM 666 C CA . TYR A 1 85 ? 0.034 -3.071 -2.233 1.00 90.50 85 TYR A CA 1
ATOM 667 C C . TYR A 1 85 ? 0.974 -2.021 -2.856 1.00 90.50 85 TYR A C 1
ATOM 669 O O . TYR A 1 85 ? 1.425 -2.182 -3.990 1.00 90.50 85 TYR A O 1
ATOM 677 N N . MET A 1 86 ? 1.353 -0.981 -2.107 1.00 88.12 86 MET A N 1
ATOM 678 C CA . MET A 1 86 ? 2.344 0.001 -2.567 1.00 88.12 86 MET A CA 1
ATOM 679 C C . MET A 1 86 ? 3.732 -0.623 -2.766 1.00 88.12 86 MET A C 1
ATOM 681 O O . MET A 1 86 ? 4.403 -0.325 -3.754 1.00 88.12 86 MET A O 1
ATOM 685 N N . VAL A 1 87 ? 4.156 -1.526 -1.878 1.00 88.19 87 VAL A N 1
ATOM 686 C CA . VAL A 1 87 ? 5.428 -2.259 -2.029 1.00 88.19 87 VAL A CA 1
ATOM 687 C C . VAL A 1 87 ? 5.410 -3.157 -3.270 1.00 88.19 87 VAL A C 1
ATOM 689 O O . VAL A 1 87 ? 6.418 -3.262 -3.966 1.00 88.19 87 VAL A O 1
ATOM 692 N N . PHE A 1 88 ? 4.266 -3.747 -3.615 1.00 86.62 88 PHE A N 1
ATOM 693 C CA . PHE A 1 88 ? 4.117 -4.476 -4.873 1.00 86.62 88 PHE A CA 1
ATOM 694 C C . PHE A 1 88 ? 4.317 -3.553 -6.087 1.00 86.62 88 PHE A C 1
ATOM 696 O O . PHE A 1 88 ? 5.108 -3.872 -6.977 1.00 86.62 88 PHE A O 1
ATOM 703 N N . LEU A 1 89 ? 3.689 -2.369 -6.093 1.00 86.12 89 LEU A N 1
ATOM 704 C CA . LEU A 1 89 ? 3.857 -1.378 -7.166 1.00 86.12 89 LEU A CA 1
ATOM 705 C C . LEU A 1 89 ? 5.298 -0.849 -7.281 1.00 8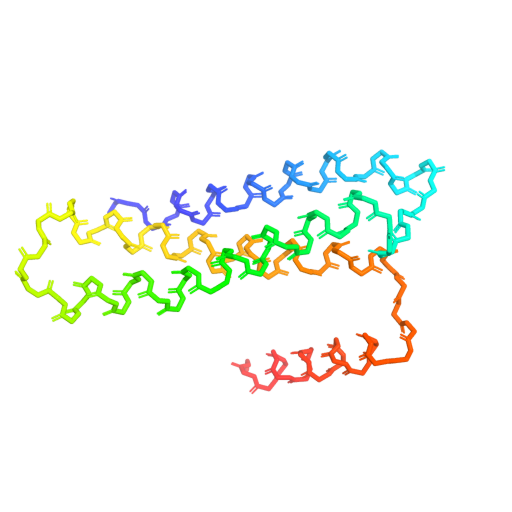6.12 89 LEU A C 1
ATOM 707 O O . LEU A 1 89 ? 5.746 -0.543 -8.383 1.00 86.12 89 LEU A O 1
ATOM 711 N N . HIS A 1 90 ? 6.061 -0.784 -6.185 1.00 84.50 90 HIS A N 1
ATOM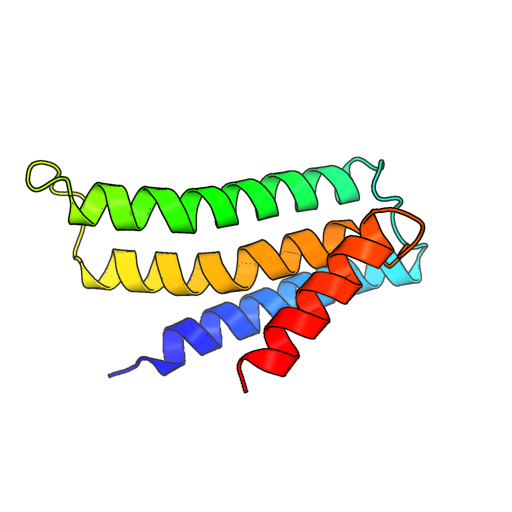 712 C CA . HIS A 1 90 ? 7.475 -0.376 -6.205 1.00 84.50 90 HIS A CA 1
ATOM 713 C C . HIS A 1 90 ? 8.338 -1.224 -7.156 1.00 84.50 90 HIS A C 1
ATOM 715 O O . HIS A 1 90 ? 9.288 -0.711 -7.750 1.00 84.50 90 HIS A O 1
ATOM 721 N N . THR A 1 91 ? 7.992 -2.501 -7.352 1.00 81.19 91 THR A N 1
ATOM 722 C CA . THR A 1 91 ? 8.737 -3.403 -8.245 1.00 81.19 91 THR A CA 1
ATOM 723 C C . THR A 1 91 ? 8.674 -2.988 -9.718 1.00 81.19 91 THR A C 1
ATOM 725 O O . THR A 1 91 ? 9.466 -3.483 -10.520 1.00 81.19 91 THR A O 1
ATOM 728 N N . GLY A 1 92 ? 7.760 -2.086 -10.103 1.00 79.31 92 GLY A N 1
ATOM 729 C CA . GLY A 1 92 ? 7.647 -1.580 -11.474 1.00 79.31 92 GLY A CA 1
ATOM 730 C C . GLY A 1 92 ? 7.408 -2.683 -12.509 1.00 79.31 92 GLY A C 1
ATOM 731 O O . GLY A 1 92 ? 7.828 -2.538 -13.655 1.00 79.31 92 GLY A O 1
ATOM 732 N N . PHE A 1 93 ? 6.797 -3.800 -12.089 1.00 73.69 93 PHE A N 1
ATOM 733 C CA . PHE A 1 93 ? 6.602 -5.032 -12.870 1.00 73.69 93 PHE A CA 1
ATOM 734 C C . PHE A 1 93 ? 7.898 -5.720 -13.333 1.00 73.69 93 PHE A C 1
ATOM 736 O O . PHE A 1 93 ? 7.879 -6.572 -14.220 1.00 73.69 93 PHE A O 1
ATOM 743 N N . GLN A 1 94 ? 9.034 -5.387 -12.717 1.00 75.56 94 GLN A N 1
ATOM 744 C CA . GLN A 1 94 ? 10.335 -5.983 -13.008 1.00 75.56 94 GLN A CA 1
ATOM 745 C C . GLN A 1 94 ? 10.657 -7.066 -11.975 1.00 75.56 94 GLN A C 1
ATOM 747 O O . GLN A 1 94 ? 11.377 -6.843 -11.004 1.00 75.56 94 GLN A O 1
ATOM 752 N N . PHE A 1 95 ? 10.133 -8.272 -12.197 1.00 73.75 95 PHE A N 1
ATOM 753 C CA . PHE A 1 95 ? 10.338 -9.436 -11.321 1.00 73.75 95 PHE A CA 1
ATOM 754 C C . PHE A 1 95 ? 11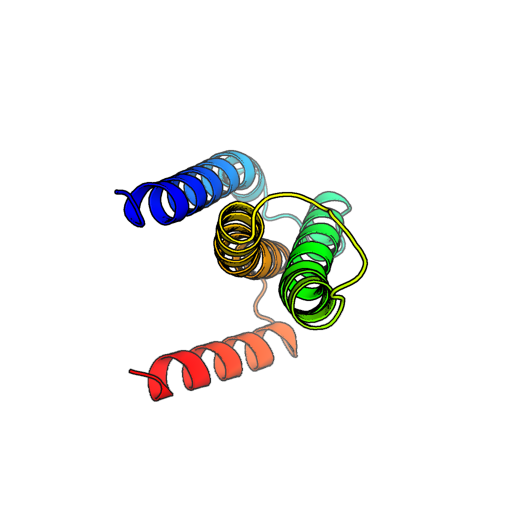.649 -10.184 -11.615 1.00 73.75 95 PHE A C 1
ATOM 756 O O . PHE A 1 95 ? 11.667 -11.406 -11.743 1.00 73.75 95 PHE A O 1
ATOM 763 N N . ALA A 1 96 ? 12.760 -9.459 -11.748 1.00 74.88 96 ALA A N 1
ATOM 764 C CA . ALA A 1 96 ? 14.070 -10.058 -11.991 1.00 74.88 96 ALA A CA 1
ATOM 765 C C . ALA A 1 96 ? 14.848 -10.272 -10.678 1.00 74.88 96 ALA A C 1
ATOM 767 O O . ALA A 1 96 ? 14.823 -9.435 -9.773 1.00 74.88 96 ALA A O 1
ATOM 768 N N . GLY A 1 97 ? 15.571 -11.391 -10.580 1.00 83.44 97 GLY A N 1
ATOM 769 C CA . GLY A 1 97 ? 16.461 -11.688 -9.453 1.00 83.44 97 GLY A CA 1
ATOM 770 C C . GLY A 1 97 ? 15.731 -11.827 -8.112 1.00 83.44 97 GLY A C 1
ATOM 771 O O . GLY A 1 97 ? 14.719 -12.520 -8.011 1.00 83.44 97 GLY A O 1
ATOM 772 N N . LEU A 1 98 ? 16.252 -11.165 -7.072 1.00 82.69 98 LEU A N 1
ATOM 773 C CA . LEU A 1 98 ? 15.737 -11.265 -5.700 1.00 82.69 98 LEU A CA 1
ATOM 774 C C . LEU A 1 98 ? 14.269 -10.841 -5.574 1.00 82.69 98 LEU A C 1
ATOM 776 O O . LEU A 1 98 ? 13.528 -11.492 -4.847 1.00 82.69 98 LEU A O 1
ATOM 780 N N . ALA A 1 99 ? 13.835 -9.807 -6.303 1.00 81.81 99 ALA A N 1
ATOM 781 C CA . ALA A 1 99 ? 12.449 -9.337 -6.267 1.00 81.81 99 ALA A CA 1
ATOM 782 C C . ALA A 1 99 ? 11.457 -10.383 -6.810 1.00 81.81 99 ALA A C 1
ATOM 784 O O . ALA A 1 99 ? 10.342 -10.508 -6.309 1.00 81.81 99 ALA A O 1
ATOM 785 N N . GLY A 1 100 ? 11.869 -11.163 -7.816 1.00 82.94 100 GLY A N 1
ATOM 786 C CA . GLY A 1 100 ? 11.063 -12.268 -8.337 1.00 82.94 100 GLY A CA 1
ATOM 787 C C . GLY A 1 100 ? 10.956 -13.416 -7.334 1.00 82.94 100 GLY A C 1
ATOM 788 O O . GLY A 1 100 ? 9.863 -13.913 -7.076 1.00 82.94 100 GLY A O 1
ATOM 789 N N . VAL A 1 101 ? 12.075 -13.795 -6.708 1.00 87.62 101 VAL A N 1
ATOM 790 C CA . VAL A 1 101 ? 12.101 -14.868 -5.700 1.00 87.62 101 VAL A CA 1
ATOM 791 C C . VAL A 1 101 ? 11.264 -14.501 -4.476 1.00 87.62 101 VAL A C 1
ATOM 793 O O . VAL A 1 101 ? 10.464 -15.315 -4.022 1.00 87.62 101 VAL A O 1
ATOM 796 N N . THR A 1 102 ? 11.390 -13.281 -3.952 1.00 87.56 102 THR A N 1
ATOM 797 C CA . THR A 1 102 ? 10.591 -12.847 -2.796 1.00 87.56 102 THR A CA 1
ATOM 798 C C . THR A 1 102 ? 9.102 -12.790 -3.123 1.00 87.56 102 THR A C 1
ATOM 800 O O . THR A 1 102 ? 8.287 -13.197 -2.292 1.00 87.56 102 THR A O 1
ATOM 803 N N . MET A 1 103 ? 8.731 -12.364 -4.334 1.00 87.81 103 MET A N 1
ATOM 804 C CA . MET A 1 103 ? 7.339 -12.390 -4.785 1.00 87.81 103 MET A CA 1
ATOM 805 C C . MET A 1 103 ? 6.800 -13.822 -4.885 1.00 87.81 103 MET A C 1
ATOM 807 O O . MET A 1 103 ? 5.703 -14.089 -4.399 1.00 87.81 103 MET A O 1
ATOM 811 N N . LEU A 1 104 ? 7.578 -14.756 -5.445 1.00 88.69 104 LEU A N 1
ATOM 812 C CA . LEU A 1 104 ? 7.210 -16.174 -5.505 1.00 88.69 104 LEU A CA 1
ATOM 813 C C . LEU A 1 104 ? 7.004 -16.762 -4.109 1.00 88.69 104 LEU A C 1
ATOM 815 O O . LEU A 1 104 ? 5.990 -17.405 -3.863 1.00 88.69 104 LEU A O 1
ATOM 819 N N . LEU A 1 105 ? 7.920 -16.503 -3.175 1.00 90.81 105 LEU A N 1
ATOM 820 C CA . LEU A 1 105 ? 7.778 -16.959 -1.791 1.00 90.81 105 LEU A CA 1
ATOM 821 C C . LEU A 1 105 ? 6.530 -16.370 -1.128 1.00 90.81 105 LEU A C 1
ATOM 823 O O . LEU A 1 105 ? 5.793 -17.094 -0.464 1.00 90.81 105 LEU A O 1
ATOM 827 N N . THR A 1 106 ? 6.257 -15.083 -1.352 1.00 89.12 106 THR A N 1
ATOM 828 C CA . THR A 1 106 ? 5.054 -14.418 -0.830 1.00 89.12 106 THR A CA 1
ATOM 829 C C . THR A 1 106 ? 3.789 -15.069 -1.390 1.00 89.12 106 THR A C 1
ATOM 831 O O . THR A 1 106 ? 2.870 -15.373 -0.632 1.00 89.12 106 THR A O 1
ATOM 834 N N . ALA A 1 107 ? 3.757 -15.350 -2.695 1.00 87.69 107 ALA A N 1
ATOM 835 C CA . ALA A 1 107 ? 2.645 -16.035 -3.346 1.00 87.69 107 ALA A CA 1
ATOM 836 C C . ALA A 1 107 ? 2.436 -17.455 -2.794 1.00 87.69 107 ALA A C 1
ATOM 838 O O . ALA A 1 107 ? 1.300 -17.832 -2.514 1.00 87.69 107 ALA A O 1
ATOM 839 N N . THR A 1 108 ? 3.511 -18.214 -2.565 1.00 92.25 108 THR A N 1
ATOM 840 C CA . THR A 1 108 ? 3.444 -19.547 -1.944 1.00 92.25 108 THR A CA 1
ATOM 841 C C . THR A 1 108 ? 2.869 -19.486 -0.533 1.00 92.25 108 THR A C 1
ATOM 843 O O . THR A 1 108 ? 1.998 -20.284 -0.195 1.00 92.25 108 THR A O 1
ATOM 846 N N . VAL A 1 109 ? 3.307 -18.524 0.286 1.00 90.12 109 VAL A N 1
ATOM 847 C CA . VAL A 1 109 ? 2.769 -18.326 1.641 1.00 90.12 109 VAL A CA 1
ATOM 848 C C . VAL A 1 109 ? 1.272 -18.020 1.583 1.00 90.12 109 VAL A C 1
ATOM 850 O O . VAL A 1 109 ? 0.499 -18.660 2.293 1.00 90.12 109 VAL A O 1
ATOM 853 N N . VAL A 1 110 ? 0.845 -17.110 0.700 1.00 87.81 110 VAL A N 1
ATOM 854 C CA . VAL A 1 110 ? -0.580 -16.790 0.513 1.00 87.81 110 VAL A CA 1
ATOM 855 C C . VAL A 1 110 ? -1.376 -18.021 0.071 1.00 87.81 110 VAL A C 1
ATOM 857 O O . VAL A 1 110 ? -2.437 -18.277 0.629 1.00 87.81 110 VAL A O 1
ATOM 860 N N . ALA A 1 111 ? -0.860 -18.806 -0.878 1.00 89.81 111 ALA A N 1
ATOM 861 C CA . ALA A 1 111 ? -1.517 -20.022 -1.357 1.00 89.81 111 ALA A CA 1
ATOM 862 C C . ALA A 1 111 ? -1.627 -21.106 -0.273 1.00 89.81 111 ALA A C 1
ATOM 864 O O . ALA A 1 111 ? -2.611 -21.831 -0.244 1.00 89.81 111 ALA A O 1
ATOM 865 N N . SER A 1 112 ? -0.642 -21.206 0.624 1.00 90.69 112 SER A N 1
ATOM 866 C CA . SER A 1 112 ? -0.649 -22.179 1.726 1.00 90.69 112 SER A CA 1
ATOM 867 C C . SER A 1 112 ? -1.609 -21.836 2.869 1.00 90.69 112 SER A C 1
ATOM 869 O O . SER A 1 112 ? -1.905 -22.698 3.692 1.00 90.69 112 SER A O 1
ATOM 871 N N . GLY A 1 113 ? -2.042 -20.574 2.959 1.00 76.81 113 GLY A N 1
ATOM 872 C CA . GLY A 1 113 ? -2.914 -20.075 4.025 1.00 76.81 113 GLY A CA 1
ATOM 873 C C . GLY A 1 113 ? -4.415 -20.159 3.726 1.00 76.81 113 GLY A C 1
ATOM 874 O O . GLY A 1 113 ? -5.203 -19.782 4.593 1.00 76.81 113 GLY A O 1
ATOM 875 N N . PHE A 1 114 ? -4.792 -20.606 2.524 1.00 55.59 114 PHE A N 1
ATOM 876 C CA . PHE A 1 114 ? -6.165 -20.935 2.124 1.00 55.59 114 PHE A CA 1
ATOM 877 C C . PHE A 1 114 ? -6.426 -22.433 2.285 1.00 55.59 114 PHE A C 1
ATOM 879 O O . PHE A 1 114 ? -7.561 -22.771 2.690 1.00 55.59 114 PHE A O 1
#

Foldseek 3Di:
DDPVVLVVVLVVLLVVVCVVQVVVVVVPQDALPDPVLVVLQVLLVVLCVCLVPVLVVVVPDPPDPDDDNVVNVSSSSSSNRNSVSSNVSSNSPVLPDPNVVVVVVVVVVVVVVD

Secondary structure (DSSP, 8-state):
--THHHHHHHHHHHHHHHHHHHHHHHH-PPPTTSHHHHHHHHHHHHHHHHHHHHHHHHHH-SS---S-HHHHHHHHHHHHHHHHHHHHHHTTT---THHHHHHHHHHHHHHHT-